Protein AF-A0A7J6R5M4-F1 (afdb_monomer_lite)

Organism: Perkinsus olseni (NCBI:txid32597)

Secondary structure (DSSP, 8-state):
-HHHHHHTTGGGGTT-SS--TT--HHHHHHHHS-TT-TTHHHHHHHHHHHHHHHHTPPP--HHHHHHHHHHHHHHHHHHHHHHHHHHHHH-HHHHHHHHHHHHHHHHHHHTTHHHHHHHTTS---B-TTT-PBPSSHHHHHHHHHHHHHHHHHHHHHHHH---GGGGG--

Radius of gyration: 23.82 Å; chains: 1; bounding box: 53×40×55 Å

Structure (mmCIF, N/CA/C/O backbone):
data_AF-A0A7J6R5M4-F1
#
_entry.id   AF-A0A7J6R5M4-F1
#
loop_
_atom_site.group_PDB
_atom_site.id
_atom_site.type_symbol
_atom_site.label_atom_id
_atom_site.label_alt_id
_atom_site.label_comp_id
_atom_site.label_asym_id
_atom_site.label_entity_id
_atom_site.label_seq_id
_atom_site.pdbx_PDB_ins_code
_atom_site.Cartn_x
_atom_site.Cartn_y
_atom_site.Cartn_z
_atom_site.occupancy
_atom_site.B_iso_or_equiv
_atom_site.auth_seq_id
_atom_site.auth_comp_id
_atom_site.auth_asym_id
_atom_site.auth_atom_id
_atom_site.pdbx_PDB_model_num
ATOM 1 N N . ILE A 1 1 ? -6.133 -26.691 6.882 1.00 79.06 1 ILE A N 1
ATOM 2 C CA . ILE A 1 1 ? -6.068 -26.706 8.370 1.00 79.06 1 ILE A CA 1
ATOM 3 C C . ILE A 1 1 ? -6.427 -25.337 8.952 1.00 79.06 1 ILE A C 1
ATOM 5 O O . ILE A 1 1 ? -7.368 -25.277 9.728 1.00 79.06 1 ILE A O 1
ATOM 9 N N . PHE A 1 2 ? -5.785 -24.247 8.512 1.00 86.62 2 PHE A N 1
ATOM 10 C CA . PHE A 1 2 ? -6.037 -22.877 8.995 1.00 86.62 2 PHE A CA 1
ATOM 11 C C . PHE A 1 2 ? -7.524 -22.468 9.061 1.00 86.62 2 PHE A C 1
ATOM 13 O O . PHE A 1 2 ? -8.020 -22.171 10.143 1.00 86.62 2 PHE A O 1
ATOM 20 N N . TYR A 1 3 ? -8.270 -22.550 7.951 1.00 86.06 3 TYR A N 1
ATOM 21 C CA . TYR A 1 3 ? -9.694 -22.172 7.929 1.00 86.06 3 TYR A CA 1
ATOM 22 C C . TYR A 1 3 ? -10.567 -22.995 8.888 1.00 86.06 3 TYR A C 1
ATOM 24 O O . TYR A 1 3 ? -11.419 -22.438 9.572 1.00 86.06 3 TYR A O 1
ATOM 32 N N . ARG A 1 4 ? -10.303 -24.302 9.026 1.00 86.00 4 ARG A N 1
ATOM 33 C CA . ARG A 1 4 ? -11.020 -25.177 9.973 1.00 86.00 4 ARG A CA 1
ATOM 34 C C . ARG A 1 4 ? -10.809 -24.735 11.427 1.00 86.00 4 ARG A C 1
ATOM 36 O O . ARG A 1 4 ? -11.736 -24.799 12.226 1.00 86.00 4 ARG A O 1
ATOM 43 N N . THR A 1 5 ? -9.613 -24.249 11.752 1.00 85.56 5 THR A N 1
ATOM 44 C CA . THR A 1 5 ? -9.279 -23.689 13.070 1.00 85.56 5 THR A CA 1
ATOM 45 C C . THR A 1 5 ? -9.914 -22.317 13.309 1.00 85.56 5 THR A C 1
ATOM 47 O O . THR A 1 5 ? -10.188 -21.958 14.451 1.00 85.56 5 THR A O 1
ATOM 50 N N . LEU A 1 6 ? -10.158 -21.522 12.264 1.00 86.44 6 LEU A N 1
ATOM 51 C CA . LEU A 1 6 ? -10.896 -20.261 12.398 1.00 86.44 6 LEU A CA 1
ATOM 52 C C . LEU A 1 6 ? -12.387 -20.516 12.640 1.00 86.44 6 LEU A C 1
ATOM 54 O O . LEU A 1 6 ? -12.984 -19.897 13.518 1.00 86.44 6 LEU A O 1
ATOM 58 N N . GLU A 1 7 ? -12.963 -21.474 11.916 1.00 86.06 7 GLU A N 1
ATOM 59 C CA . GLU A 1 7 ? -14.358 -21.895 12.068 1.00 86.06 7 GLU A CA 1
ATOM 60 C C . GLU A 1 7 ? -14.670 -22.375 13.492 1.00 86.06 7 GLU A C 1
ATOM 62 O O . GLU A 1 7 ? -15.697 -22.002 14.059 1.00 86.06 7 GLU A O 1
ATOM 67 N N . SER A 1 8 ? -13.749 -23.102 14.136 1.00 85.31 8 SER A N 1
ATOM 68 C CA . SER A 1 8 ? -13.941 -23.567 15.517 1.00 85.31 8 SER A CA 1
ATOM 69 C C . SER A 1 8 ? -13.984 -22.441 16.561 1.00 85.31 8 SER A C 1
ATOM 71 O O . SER A 1 8 ? -14.371 -22.689 17.699 1.00 85.31 8 SER A O 1
ATOM 73 N N . ARG A 1 9 ? -13.592 -21.206 16.209 1.00 80.94 9 ARG A N 1
ATOM 74 C CA . ARG A 1 9 ? -13.603 -20.038 17.114 1.00 80.94 9 ARG A CA 1
ATOM 75 C C . ARG A 1 9 ? -14.928 -19.274 17.095 1.00 80.94 9 ARG A C 1
ATOM 77 O O . ARG A 1 9 ? -15.153 -18.451 17.979 1.00 80.94 9 ARG A O 1
ATOM 84 N N . LYS A 1 10 ? -15.809 -19.559 16.129 1.00 82.81 10 LYS A N 1
ATOM 85 C CA . LYS A 1 10 ? -17.113 -18.894 15.973 1.00 82.81 10 LYS A CA 1
ATOM 86 C C . LYS A 1 10 ? -18.015 -18.927 17.214 1.00 82.81 10 LYS A C 1
ATOM 88 O O . LYS A 1 10 ? -18.626 -17.895 17.500 1.00 82.81 10 LYS A O 1
ATOM 93 N N . PRO A 1 11 ? -18.101 -20.034 17.980 1.00 79.69 11 PRO A N 1
ATOM 94 C CA . PRO A 1 11 ? -18.965 -20.083 19.160 1.00 79.69 11 PRO A CA 1
ATOM 95 C C . PRO A 1 11 ? -18.610 -19.045 20.236 1.00 79.69 11 PRO A C 1
ATOM 97 O O . PRO A 1 11 ? -19.504 -18.535 20.900 1.00 79.69 11 PRO A O 1
ATOM 100 N N . GLY A 1 12 ? -17.330 -18.677 20.375 1.00 74.94 12 GLY A N 1
ATOM 101 C CA . GLY A 1 12 ? -16.868 -17.681 21.353 1.00 74.94 12 GLY A CA 1
ATOM 102 C C . GLY A 1 12 ? -16.992 -16.220 20.902 1.00 74.94 12 GLY A C 1
ATOM 103 O O . GLY A 1 12 ? -16.513 -15.329 21.594 1.00 74.94 12 GLY A O 1
ATOM 104 N N . LEU A 1 13 ? -17.569 -15.968 19.724 1.00 76.06 13 LEU A N 1
ATOM 105 C CA . LEU A 1 13 ? -17.586 -14.663 19.050 1.00 76.06 13 LEU A CA 1
ATOM 106 C C . LEU A 1 13 ? -18.918 -14.433 18.308 1.00 76.06 13 LEU A C 1
ATOM 108 O O . LEU A 1 13 ? -18.947 -13.855 17.222 1.00 76.06 13 LEU A O 1
ATOM 112 N N . GLU A 1 14 ? -20.028 -14.925 18.866 1.00 80.88 14 GLU A N 1
ATOM 113 C CA . GLU A 1 14 ? -21.383 -14.740 18.313 1.00 80.88 14 GLU A CA 1
ATOM 114 C C . GLU A 1 14 ? -21.516 -15.192 16.841 1.00 80.88 14 GLU A C 1
ATOM 116 O O . GLU A 1 14 ? -22.185 -14.559 16.024 1.00 80.88 14 GLU A O 1
ATOM 121 N N . GLY A 1 15 ? -20.831 -16.276 16.463 1.00 79.38 15 GLY A N 1
ATOM 122 C CA . GLY A 1 15 ? -20.843 -16.803 15.094 1.00 79.38 15 GLY A CA 1
ATOM 123 C C . GLY A 1 15 ? -19.820 -16.162 14.146 1.00 79.38 15 GLY A C 1
ATOM 124 O O . GLY A 1 15 ? -19.692 -16.598 12.999 1.00 79.38 15 GLY A O 1
ATOM 125 N N . ARG A 1 16 ? -19.048 -15.166 14.599 1.00 83.25 16 ARG A N 1
ATOM 126 C CA . ARG A 1 16 ? -17.936 -14.547 13.852 1.00 83.25 16 ARG A CA 1
ATOM 127 C C . ARG A 1 16 ? -16.611 -15.184 14.261 1.00 83.25 16 ARG A C 1
ATOM 129 O O . ARG A 1 16 ? -16.481 -15.662 15.367 1.00 83.25 16 ARG A O 1
ATOM 136 N N . TRP A 1 17 ? -15.590 -15.199 13.407 1.00 87.69 17 TRP A N 1
ATOM 137 C CA . TRP A 1 17 ? -14.288 -15.802 13.766 1.00 87.69 17 TRP A CA 1
ATOM 138 C C . TRP A 1 17 ? -13.204 -14.765 14.124 1.00 87.69 17 TRP A C 1
ATOM 140 O O . TRP A 1 17 ? -12.173 -15.104 14.719 1.00 87.69 17 TRP A O 1
ATOM 150 N N . PHE A 1 18 ? -13.432 -13.489 13.788 1.00 88.00 18 PHE A N 1
ATOM 151 C CA . PHE A 1 18 ? -12.441 -12.412 13.899 1.00 88.00 18 PHE A CA 1
ATOM 152 C C . PHE A 1 18 ? -12.866 -11.283 14.854 1.00 88.00 18 PHE A C 1
ATOM 154 O O . PHE A 1 18 ? -12.248 -11.116 15.906 1.00 88.00 18 PHE A O 1
ATOM 161 N N . GLN A 1 19 ? -13.941 -10.567 14.522 1.00 89.06 19 GLN A N 1
ATOM 162 C CA . GLN A 1 19 ? -14.429 -9.389 15.255 1.00 89.06 19 GLN A CA 1
ATOM 163 C C . GLN A 1 19 ? -15.739 -9.673 15.998 1.00 89.06 19 GLN A C 1
ATOM 165 O O . GLN A 1 19 ? -16.523 -10.510 15.544 1.00 89.06 19 GLN A O 1
ATOM 170 N N . VAL A 1 20 ? -16.004 -8.956 17.092 1.00 87.56 20 VAL A N 1
ATOM 171 C CA . VAL A 1 20 ? -17.313 -8.987 17.773 1.00 87.56 20 VAL A CA 1
ATOM 172 C C . VAL A 1 20 ? -18.347 -8.120 17.036 1.00 87.56 20 VAL A C 1
ATOM 174 O O . VAL A 1 20 ? -18.061 -7.510 15.999 1.00 87.56 20 VAL A O 1
ATOM 177 N N . LYS A 1 21 ? -19.600 -8.102 17.499 1.00 86.31 21 LYS A N 1
ATOM 178 C CA . LYS A 1 21 ? -20.644 -7.245 16.921 1.00 86.31 21 LYS A CA 1
ATOM 179 C C . LYS A 1 21 ? -20.343 -5.766 17.197 1.00 86.31 21 LYS A C 1
ATOM 181 O O . LYS A 1 21 ? -20.037 -5.398 18.320 1.00 86.31 21 LYS A O 1
ATOM 186 N N . GLY A 1 22 ? -20.437 -4.923 16.165 1.00 87.38 22 GLY A N 1
ATOM 187 C CA . GLY A 1 22 ? -20.165 -3.480 16.263 1.00 87.38 22 GLY A CA 1
ATOM 188 C C . GLY A 1 22 ? -18.680 -3.091 16.286 1.00 87.38 22 GLY A C 1
ATOM 189 O O . GLY A 1 22 ? -18.377 -1.908 16.213 1.00 87.38 22 GLY A O 1
ATOM 190 N N . GLU A 1 23 ? -17.765 -4.061 16.339 1.00 90.69 23 GLU A N 1
ATOM 191 C CA . GLU A 1 23 ? -16.316 -3.836 16.290 1.00 90.69 23 GLU A CA 1
ATOM 192 C C . GLU A 1 23 ? -15.821 -3.769 14.836 1.00 90.69 23 GLU A C 1
ATOM 194 O O . GLU A 1 23 ? -16.285 -4.536 13.984 1.00 90.69 23 GLU A O 1
ATOM 199 N N . SER A 1 24 ? -14.878 -2.862 14.555 1.00 91.38 24 SER A N 1
ATOM 200 C CA . SER A 1 24 ? -14.197 -2.792 13.259 1.00 91.38 24 SER A CA 1
ATOM 201 C C . SER A 1 24 ? -13.075 -3.833 13.155 1.00 91.38 24 SER A C 1
ATOM 203 O O . SER A 1 24 ? -12.526 -4.287 14.159 1.00 91.38 24 SER A O 1
ATOM 205 N N . GLN A 1 25 ? -12.665 -4.186 11.934 1.00 92.56 25 GLN A N 1
ATOM 206 C CA . GLN A 1 25 ? -11.552 -5.124 11.746 1.00 92.56 25 GLN A CA 1
ATOM 207 C C . GLN A 1 25 ? -10.230 -4.588 12.320 1.00 92.56 25 GLN A C 1
ATOM 209 O O . GLN A 1 25 ? -9.444 -5.364 12.858 1.00 92.56 25 GLN A O 1
ATOM 214 N N . ALA A 1 26 ? -10.009 -3.272 12.249 1.00 93.62 26 ALA A N 1
ATOM 215 C CA . ALA A 1 26 ? -8.837 -2.614 12.821 1.00 93.62 26 ALA A CA 1
ATOM 216 C C . ALA A 1 26 ? -8.808 -2.722 14.358 1.00 93.62 26 ALA A C 1
ATOM 218 O O . ALA A 1 26 ? -7.770 -3.032 14.940 1.00 93.62 26 ALA A O 1
ATOM 219 N N . ASP A 1 27 ? -9.959 -2.556 15.014 1.00 92.94 27 ASP A N 1
ATOM 220 C CA . ASP A 1 27 ? -10.077 -2.714 16.470 1.00 92.94 27 ASP A CA 1
ATOM 221 C C . ASP A 1 27 ? -9.880 -4.173 16.898 1.00 92.94 27 ASP A C 1
ATOM 223 O O . ASP A 1 27 ? -9.143 -4.461 17.843 1.00 92.94 27 ASP A O 1
ATOM 227 N N . ALA A 1 28 ? -10.466 -5.112 16.148 1.00 93.06 28 ALA A N 1
ATOM 228 C CA . ALA A 1 28 ? -10.286 -6.541 16.383 1.00 93.06 28 ALA A CA 1
ATOM 229 C C . ALA A 1 28 ? -8.820 -6.979 16.215 1.00 93.06 28 ALA A C 1
ATOM 231 O O . ALA A 1 28 ? -8.356 -7.859 16.947 1.00 93.06 28 ALA A O 1
ATOM 232 N N . PHE A 1 29 ? -8.092 -6.366 15.273 1.00 95.06 29 PHE A N 1
ATOM 233 C CA . PHE A 1 29 ? -6.654 -6.562 15.098 1.00 95.06 29 PHE A CA 1
ATOM 234 C C . PHE A 1 29 ? -5.880 -6.075 16.328 1.00 95.06 29 PHE A C 1
ATOM 236 O O . PHE A 1 29 ? -5.180 -6.877 16.944 1.00 95.06 29 PHE A O 1
ATOM 243 N N . LEU A 1 30 ? -6.066 -4.821 16.755 1.00 94.56 30 LEU A N 1
ATOM 244 C CA . LEU A 1 30 ? -5.355 -4.260 17.913 1.00 94.56 30 LEU A CA 1
ATOM 245 C C . LEU A 1 30 ? -5.672 -4.978 19.230 1.00 94.56 30 LEU A C 1
ATOM 247 O O . LEU A 1 30 ? -4.787 -5.137 20.066 1.00 94.56 30 LEU A O 1
ATOM 251 N N . ARG A 1 31 ? -6.908 -5.459 19.413 1.00 92.50 31 ARG A N 1
ATOM 252 C CA . ARG A 1 31 ? -7.302 -6.259 20.585 1.00 92.50 31 ARG A CA 1
ATOM 253 C C . ARG A 1 31 ? -6.591 -7.612 20.646 1.00 92.50 31 ARG A C 1
ATOM 255 O O . ARG A 1 31 ? -6.409 -8.162 21.729 1.00 92.50 31 ARG A O 1
ATOM 262 N N . ARG A 1 32 ? -6.259 -8.188 19.487 1.00 91.38 32 ARG A N 1
ATOM 263 C CA . ARG A 1 32 ? -5.580 -9.489 19.371 1.00 91.38 32 ARG A CA 1
ATOM 264 C C . ARG A 1 32 ? -4.065 -9.364 19.256 1.00 91.38 32 ARG A C 1
ATOM 266 O O . ARG A 1 32 ? -3.378 -10.365 19.457 1.00 91.38 32 ARG A O 1
ATOM 273 N N . LEU A 1 33 ? -3.564 -8.182 18.911 1.00 93.88 33 LEU A N 1
ATOM 274 C CA . LEU A 1 33 ? -2.143 -7.892 18.892 1.00 93.88 33 LEU A CA 1
ATOM 275 C C . LEU A 1 33 ? -1.587 -8.020 20.311 1.00 93.88 33 LEU A C 1
ATOM 277 O O . LEU A 1 33 ? -2.206 -7.567 21.277 1.00 93.88 33 LEU A O 1
ATOM 281 N N . LYS A 1 34 ? -0.434 -8.674 20.447 1.00 93.44 34 LYS A N 1
ATOM 282 C CA . LYS A 1 34 ? 0.168 -8.884 21.762 1.00 93.44 34 LYS A CA 1
ATOM 283 C C . LYS A 1 34 ? 0.543 -7.542 22.389 1.00 93.44 34 LYS A C 1
ATOM 285 O O . LYS A 1 34 ? 0.989 -6.634 21.696 1.00 93.44 34 LYS A O 1
ATOM 290 N N . ALA A 1 35 ? 0.369 -7.430 23.702 1.00 90.31 35 ALA A N 1
ATOM 291 C CA . ALA A 1 35 ? 0.660 -6.194 24.426 1.00 90.31 35 ALA A CA 1
ATOM 292 C C . ALA A 1 35 ? 2.157 -5.831 24.410 1.00 90.31 35 ALA A C 1
ATOM 294 O O . ALA A 1 35 ? 2.490 -4.653 24.461 1.00 90.31 35 ALA A O 1
ATOM 295 N N . ASP A 1 36 ? 3.031 -6.835 24.317 1.00 92.19 36 ASP A N 1
ATOM 296 C CA . ASP A 1 36 ? 4.492 -6.726 24.268 1.00 92.19 36 ASP A CA 1
ATOM 297 C C . ASP A 1 36 ? 5.058 -6.693 22.836 1.00 92.19 36 ASP A C 1
ATOM 299 O O . ASP A 1 36 ? 6.272 -6.763 22.649 1.00 92.19 36 ASP A O 1
ATOM 303 N N . ASP A 1 37 ? 4.203 -6.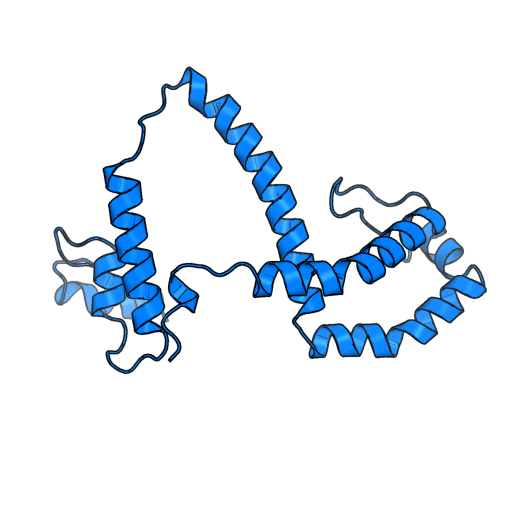588 21.813 1.00 92.50 37 ASP A N 1
ATOM 304 C CA . ASP A 1 37 ? 4.654 -6.463 20.429 1.00 92.50 37 ASP A CA 1
ATOM 305 C C . ASP A 1 37 ? 5.367 -5.117 20.218 1.00 92.50 37 ASP A C 1
ATOM 307 O O . ASP A 1 37 ? 4.784 -4.049 20.424 1.00 92.50 37 ASP A O 1
ATOM 311 N N . LEU A 1 38 ? 6.628 -5.167 19.777 1.00 92.12 38 LEU A N 1
ATOM 312 C CA . LEU A 1 38 ? 7.468 -3.987 19.541 1.00 92.12 38 LEU A CA 1
ATOM 313 C C . LEU A 1 38 ? 6.830 -2.992 18.556 1.00 92.12 38 LEU A C 1
ATOM 315 O O . LEU A 1 38 ? 7.076 -1.790 18.640 1.00 92.12 38 LEU A O 1
ATOM 319 N N . HIS A 1 39 ? 6.007 -3.480 17.628 1.00 90.25 39 HIS A N 1
ATOM 320 C CA . HIS A 1 39 ? 5.365 -2.680 16.591 1.00 90.25 39 HIS A CA 1
ATOM 321 C C . HIS A 1 39 ? 3.949 -2.232 16.969 1.00 90.25 39 HIS A C 1
ATOM 323 O O . HIS A 1 39 ? 3.314 -1.507 16.204 1.00 90.25 39 HIS A O 1
ATOM 329 N N . ARG A 1 40 ? 3.443 -2.596 18.156 1.00 89.62 40 ARG A N 1
ATOM 330 C CA . ARG A 1 4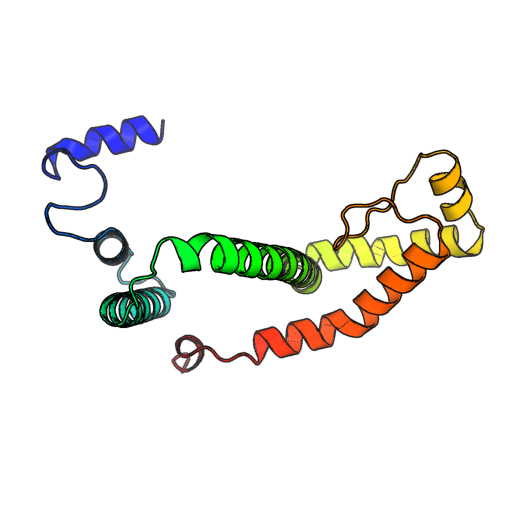0 ? 2.124 -2.162 18.643 1.00 89.62 40 ARG A CA 1
ATOM 331 C C . ARG A 1 40 ? 1.893 -0.647 18.549 1.00 89.62 40 ARG A C 1
ATOM 333 O O . ARG A 1 40 ? 0.840 -0.285 18.024 1.00 89.62 40 ARG A O 1
ATOM 340 N N . PRO A 1 41 ? 2.839 0.234 18.940 1.00 90.62 41 PRO A N 1
ATOM 341 C CA . PRO A 1 41 ? 2.649 1.681 18.810 1.00 90.62 41 PRO A CA 1
ATOM 342 C C . PRO A 1 41 ? 2.425 2.140 17.363 1.00 90.62 41 PRO A C 1
ATOM 344 O O . PRO A 1 41 ? 1.608 3.025 17.121 1.00 90.62 41 PRO A O 1
ATOM 347 N N . VAL A 1 42 ? 3.102 1.503 16.399 1.00 89.94 42 VAL A N 1
ATOM 348 C CA . VAL A 1 42 ? 2.975 1.811 14.964 1.00 89.94 42 VAL A CA 1
ATOM 349 C C . VAL A 1 42 ? 1.564 1.481 14.480 1.00 89.94 42 VAL A C 1
ATOM 351 O O . VAL A 1 42 ? 0.918 2.290 13.818 1.00 89.94 42 VAL A O 1
ATOM 354 N N . TYR A 1 43 ? 1.048 0.309 14.851 1.00 93.31 43 TYR A N 1
ATOM 355 C CA . TYR A 1 43 ? -0.302 -0.089 14.464 1.00 93.31 43 TYR A CA 1
ATOM 356 C C . TYR A 1 43 ? -1.385 0.763 15.130 1.00 93.31 43 TYR A C 1
ATOM 358 O O . TYR A 1 43 ? -2.386 1.076 14.490 1.00 93.31 43 TYR A O 1
ATOM 366 N N . GLU A 1 44 ? -1.214 1.140 16.399 1.00 92.44 44 GLU A N 1
ATOM 367 C CA . GLU A 1 44 ? -2.172 2.007 17.095 1.00 92.44 44 GLU A CA 1
ATOM 368 C C . GLU A 1 44 ? -2.275 3.382 16.436 1.00 92.44 44 GLU A C 1
ATOM 370 O O . GLU A 1 44 ? -3.381 3.877 16.213 1.00 92.44 44 GLU A O 1
ATOM 375 N N . GLU A 1 45 ? -1.137 3.968 16.072 1.00 92.19 45 GLU A N 1
ATOM 376 C CA . GLU A 1 45 ? -1.092 5.249 15.376 1.00 92.19 45 GLU A CA 1
ATOM 377 C C . GLU A 1 45 ? -1.677 5.153 13.962 1.00 92.19 45 GLU A C 1
ATOM 379 O O . GLU A 1 45 ? -2.523 5.972 13.604 1.00 92.19 45 GLU A O 1
ATOM 384 N N . TYR A 1 46 ? -1.351 4.098 13.207 1.00 92.31 46 TYR A N 1
ATOM 385 C CA . TYR A 1 46 ? -1.964 3.848 11.899 1.00 92.31 46 TYR A CA 1
ATOM 386 C C . TYR A 1 46 ? -3.494 3.728 11.983 1.00 92.31 46 TYR A C 1
ATOM 388 O O . TYR A 1 46 ? -4.220 4.304 11.174 1.00 92.31 46 TYR A O 1
ATOM 396 N N . VAL A 1 47 ? -4.019 2.999 12.973 1.00 94.25 47 VAL A N 1
ATOM 397 C CA . VAL A 1 47 ? -5.472 2.850 13.153 1.00 94.25 47 VAL A CA 1
ATOM 398 C C . VAL A 1 47 ? -6.124 4.166 13.580 1.00 94.25 47 VAL A C 1
ATOM 400 O O . VAL A 1 47 ? -7.245 4.449 13.149 1.00 94.25 47 VAL A O 1
ATOM 403 N N . ALA A 1 48 ? -5.453 4.974 14.404 1.00 92.75 48 ALA A N 1
ATOM 404 C CA . ALA A 1 48 ? -5.937 6.300 14.779 1.00 92.75 48 ALA A CA 1
ATOM 405 C C . ALA A 1 48 ? -6.041 7.219 13.552 1.00 92.75 48 ALA A C 1
ATOM 407 O O . ALA A 1 48 ? -7.106 7.790 13.305 1.00 92.75 48 ALA A O 1
ATOM 408 N N . GLU A 1 49 ? -4.987 7.274 12.736 1.00 92.94 49 GLU A N 1
ATOM 409 C CA . GLU A 1 49 ? -4.962 8.047 11.494 1.00 92.94 49 GLU A CA 1
ATOM 410 C C . GLU A 1 49 ? -6.022 7.556 10.500 1.00 92.94 49 GLU A C 1
ATOM 412 O O . GLU A 1 49 ? -6.754 8.354 9.910 1.00 92.94 49 GLU A O 1
ATOM 417 N N . LEU A 1 50 ? -6.168 6.237 10.341 1.00 92.19 50 LEU A N 1
ATOM 418 C CA . LEU A 1 50 ? -7.185 5.647 9.474 1.00 92.19 50 LEU A CA 1
ATOM 419 C C . LEU A 1 50 ? -8.590 6.105 9.881 1.00 92.19 50 LEU A C 1
ATOM 421 O O . LEU A 1 50 ? -9.377 6.502 9.022 1.00 92.19 50 LEU A O 1
ATOM 425 N N . LYS A 1 51 ? -8.906 6.081 11.183 1.00 92.69 51 LYS A N 1
ATOM 426 C CA . LYS A 1 51 ? -10.207 6.526 11.706 1.00 92.69 51 LYS A CA 1
ATOM 427 C C . LYS A 1 51 ? -10.443 8.012 11.453 1.00 92.69 51 LYS A C 1
ATOM 429 O O . LYS A 1 51 ? -11.539 8.378 11.030 1.00 92.69 51 LYS A O 1
ATOM 434 N N . GLU A 1 52 ? -9.432 8.848 11.669 1.00 93.62 52 GLU A N 1
ATOM 435 C CA . GLU A 1 52 ? -9.507 10.287 11.406 1.00 93.62 52 GLU A CA 1
ATOM 436 C C . GLU A 1 52 ? -9.743 10.578 9.916 1.00 93.62 52 GLU A C 1
ATOM 438 O O . GLU A 1 52 ? -10.669 11.310 9.555 1.00 93.62 52 GLU A O 1
ATOM 443 N N . ARG A 1 53 ? -8.969 9.948 9.027 1.00 92.62 53 ARG A N 1
ATOM 444 C CA . ARG A 1 53 ? -9.126 10.096 7.573 1.00 92.62 53 ARG A CA 1
ATOM 445 C C . ARG A 1 53 ? -10.499 9.623 7.102 1.00 92.62 53 ARG A C 1
ATOM 447 O O . ARG A 1 53 ? -11.115 10.272 6.259 1.00 92.62 53 ARG A O 1
ATOM 454 N N . TRP A 1 54 ? -11.010 8.524 7.660 1.00 91.44 54 TRP A N 1
ATOM 455 C CA . TRP A 1 54 ? -12.334 8.011 7.302 1.00 91.44 54 TRP A CA 1
ATOM 456 C C . TRP A 1 54 ? -13.472 8.890 7.813 1.00 91.44 54 TRP A C 1
ATOM 458 O O . TRP A 1 54 ? -14.494 9.013 7.134 1.00 91.44 54 TRP A O 1
ATOM 468 N N . ALA A 1 55 ? -13.313 9.517 8.980 1.00 92.06 55 ALA A N 1
ATOM 469 C CA . ALA A 1 55 ? -14.272 10.490 9.494 1.00 92.06 55 ALA A CA 1
ATOM 470 C C . ALA A 1 55 ? -14.374 11.719 8.575 1.00 92.06 55 ALA A C 1
ATOM 472 O O . ALA A 1 55 ? -15.474 12.209 8.337 1.00 92.06 55 ALA A O 1
ATOM 473 N N . ASN A 1 56 ? -13.250 12.138 7.988 1.00 91.94 56 ASN A N 1
ATOM 474 C CA . ASN A 1 56 ? -13.148 13.287 7.084 1.00 91.94 56 ASN A CA 1
ATOM 475 C C . ASN A 1 56 ? -13.266 12.926 5.590 1.00 91.94 56 ASN A C 1
ATOM 477 O O . ASN A 1 56 ? -12.904 13.723 4.721 1.00 91.94 56 ASN A O 1
ATOM 481 N N . ARG A 1 57 ? -13.740 11.718 5.261 1.00 92.44 57 ARG A N 1
ATOM 482 C CA . ARG A 1 57 ? -13.819 11.259 3.869 1.00 92.44 57 ARG A CA 1
ATOM 483 C C . ARG A 1 57 ? -14.788 12.119 3.054 1.00 92.44 57 ARG A C 1
ATOM 485 O O . ARG A 1 57 ? -15.882 12.450 3.508 1.00 92.44 57 ARG A O 1
ATOM 492 N N . LYS A 1 58 ? -14.410 12.411 1.811 1.00 91.62 58 LYS A N 1
ATOM 493 C CA . LYS A 1 58 ? -15.286 13.063 0.835 1.00 91.62 58 LYS A CA 1
ATOM 494 C C . LYS A 1 58 ? -16.024 11.999 0.027 1.00 91.62 58 LYS A C 1
ATOM 496 O O . LYS A 1 58 ? -15.391 11.131 -0.570 1.00 91.62 58 LYS A O 1
ATOM 501 N N . GLU A 1 59 ? -17.348 12.087 -0.009 1.00 91.88 59 GLU A N 1
ATOM 502 C CA . GLU A 1 59 ? -18.160 11.286 -0.922 1.00 91.88 59 GLU A CA 1
ATOM 503 C C . GLU A 1 59 ? -17.949 11.765 -2.366 1.00 91.88 59 GLU A C 1
ATOM 505 O O . GLU A 1 59 ? -17.860 12.967 -2.629 1.00 91.88 59 GLU A O 1
ATOM 510 N N . LEU A 1 60 ? -17.807 10.818 -3.290 1.00 91.31 60 LEU A N 1
ATOM 511 C CA . LEU A 1 60 ? -17.583 11.090 -4.706 1.00 91.31 60 LEU A CA 1
ATOM 512 C C . LEU A 1 60 ? -18.854 10.796 -5.491 1.00 91.31 60 LEU A C 1
ATOM 514 O O . LEU A 1 60 ? -19.529 9.802 -5.231 1.00 91.31 60 LEU A O 1
ATOM 518 N N . SER A 1 61 ? -19.144 11.635 -6.480 1.00 93.25 61 SER A N 1
ATOM 519 C CA . SER A 1 61 ? -20.209 11.358 -7.442 1.00 93.25 61 SER A CA 1
ATOM 520 C C . SER A 1 61 ? -19.769 10.315 -8.472 1.00 93.25 61 SER A C 1
ATOM 522 O O . SER A 1 61 ? -18.581 10.177 -8.761 1.00 93.25 61 SER A O 1
ATOM 524 N N . GLU A 1 62 ? -20.725 9.611 -9.082 1.00 90.62 62 GLU A N 1
ATOM 525 C CA . GLU A 1 62 ? -20.456 8.577 -10.096 1.00 90.62 62 GLU A CA 1
ATOM 526 C C . GLU A 1 62 ? -19.617 9.104 -11.276 1.00 90.62 62 GLU A C 1
ATOM 528 O O . GLU A 1 62 ? -18.704 8.428 -11.748 1.00 90.62 62 GLU A O 1
ATOM 533 N N . ALA A 1 63 ? -19.846 10.358 -11.681 1.00 93.19 63 ALA A N 1
ATOM 534 C CA . ALA A 1 63 ? -19.084 11.020 -12.740 1.00 93.19 63 ALA A CA 1
ATOM 535 C C . ALA A 1 63 ? -17.601 11.246 -12.379 1.00 93.19 63 ALA A C 1
ATOM 537 O O . ALA A 1 63 ? -16.750 11.298 -13.266 1.00 93.19 63 ALA A O 1
ATOM 538 N N . GLU A 1 64 ? -17.272 11.366 -11.090 1.00 92.25 64 GLU A N 1
ATOM 539 C CA . GLU A 1 64 ? -15.898 11.554 -10.608 1.00 92.25 64 GLU A CA 1
ATOM 540 C C . GLU A 1 64 ? -15.151 10.227 -10.405 1.00 92.25 64 GLU A C 1
ATOM 542 O O . GLU A 1 64 ? -13.919 10.234 -10.344 1.00 92.25 64 GLU A O 1
ATOM 547 N N . VAL A 1 65 ? -15.864 9.097 -10.298 1.00 92.62 65 VAL A N 1
ATOM 548 C CA . VAL A 1 65 ? -15.272 7.793 -9.954 1.00 92.62 65 VAL A CA 1
ATOM 549 C C . VAL A 1 65 ? -14.321 7.310 -11.043 1.00 92.62 65 VAL A C 1
ATOM 551 O O . VAL A 1 65 ? -13.153 7.061 -10.753 1.00 92.62 65 VAL A O 1
ATOM 554 N N . MET A 1 66 ? -14.782 7.207 -12.292 1.00 93.44 66 MET A N 1
ATOM 555 C CA . MET A 1 66 ? -13.963 6.644 -13.375 1.00 93.44 66 MET A CA 1
ATOM 556 C C . MET A 1 66 ? -12.685 7.451 -13.655 1.00 93.44 66 MET A C 1
ATOM 558 O O . MET A 1 66 ? -11.616 6.840 -13.711 1.00 93.44 66 MET A O 1
ATOM 562 N N . PRO A 1 67 ? -12.721 8.797 -13.757 1.00 94.25 67 PRO A N 1
ATOM 563 C CA . PRO A 1 67 ? -11.501 9.587 -13.911 1.00 94.25 67 PRO A CA 1
ATOM 564 C C . PRO A 1 67 ? -10.517 9.403 -12.748 1.00 94.25 67 PRO A C 1
ATOM 566 O O . PRO A 1 67 ? -9.315 9.278 -12.973 1.00 94.25 67 PRO A O 1
ATOM 569 N N . LYS A 1 68 ? -11.016 9.348 -11.504 1.00 92.19 68 LYS A N 1
ATOM 570 C CA . LYS A 1 68 ? -10.168 9.131 -10.324 1.00 92.19 68 LYS A CA 1
ATOM 571 C C . LYS A 1 68 ? -9.576 7.729 -10.282 1.00 92.19 68 LYS A C 1
ATOM 573 O O . LYS A 1 68 ? -8.422 7.594 -9.900 1.00 92.19 68 LYS A O 1
ATOM 578 N N . LEU A 1 69 ? -10.328 6.704 -10.680 1.00 92.50 69 LEU A N 1
ATOM 579 C CA . LEU A 1 69 ? -9.819 5.335 -10.749 1.00 92.50 69 LEU A CA 1
ATOM 580 C C . LEU A 1 69 ? -8.667 5.212 -11.749 1.00 92.50 69 LEU A C 1
ATOM 582 O O . LEU A 1 69 ? -7.654 4.613 -11.408 1.00 92.50 69 LEU A O 1
ATOM 586 N N . LEU A 1 70 ? -8.780 5.820 -12.933 1.00 92.00 70 LEU A N 1
ATOM 587 C CA . LEU A 1 70 ? -7.707 5.795 -13.936 1.00 92.00 70 LEU A CA 1
ATOM 588 C C . LEU A 1 70 ? -6.447 6.538 -13.466 1.00 92.00 70 LEU A C 1
ATOM 590 O O . LEU A 1 70 ? -5.332 6.063 -13.682 1.00 92.00 70 LEU A O 1
ATOM 594 N N . ASP A 1 71 ? -6.612 7.679 -12.789 1.00 93.31 71 ASP A N 1
ATOM 595 C CA . ASP A 1 71 ? -5.500 8.406 -12.160 1.00 93.31 71 ASP A CA 1
ATOM 596 C C . ASP A 1 71 ? -4.831 7.575 -11.049 1.00 93.31 71 ASP A C 1
ATOM 598 O O . ASP A 1 71 ? -3.604 7.463 -11.007 1.00 93.31 71 ASP A O 1
ATOM 602 N N . VAL A 1 72 ? -5.628 6.930 -10.188 1.00 93.00 72 VAL A N 1
ATOM 603 C CA . VAL A 1 72 ? -5.132 6.017 -9.145 1.00 93.00 72 VAL A CA 1
ATOM 604 C C . VAL A 1 72 ? -4.400 4.827 -9.756 1.00 93.00 72 VAL A C 1
ATOM 606 O O . VAL A 1 72 ? -3.334 4.476 -9.272 1.00 93.00 72 VAL A O 1
ATOM 609 N N . GLU A 1 73 ? -4.910 4.233 -10.833 1.00 91.19 73 GLU A N 1
ATOM 610 C CA . GLU A 1 73 ? -4.258 3.112 -11.515 1.00 91.19 73 GLU A CA 1
ATOM 611 C C . GLU A 1 73 ? -2.897 3.517 -12.101 1.00 91.19 73 GLU A C 1
ATOM 613 O O . GLU A 1 73 ? -1.919 2.777 -11.985 1.00 91.19 73 GLU A O 1
ATOM 618 N N . GLY A 1 74 ? -2.809 4.712 -12.694 1.00 86.94 74 GLY A N 1
ATOM 619 C CA . GLY A 1 74 ? -1.548 5.267 -13.182 1.00 86.94 74 GL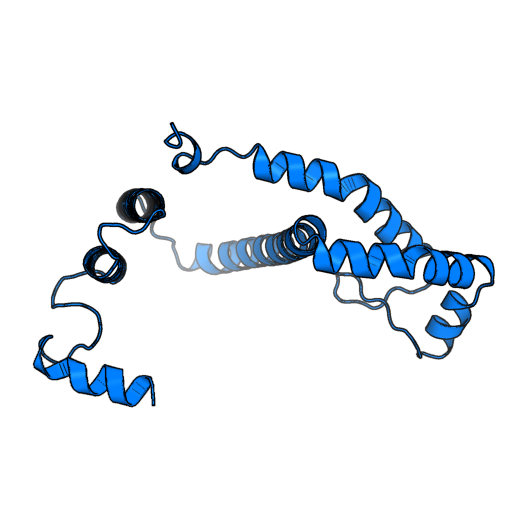Y A CA 1
ATOM 620 C C . GLY A 1 74 ? -0.516 5.444 -12.067 1.00 86.94 74 GLY A C 1
ATOM 621 O O . GLY A 1 74 ? 0.628 5.017 -12.221 1.00 86.94 74 GLY A O 1
ATOM 622 N N . LYS A 1 75 ? -0.931 6.017 -10.932 1.00 90.62 75 LYS A N 1
ATOM 623 C CA . LYS A 1 75 ? -0.075 6.191 -9.746 1.00 90.62 75 LYS A CA 1
ATOM 624 C C . LYS A 1 75 ? 0.333 4.856 -9.134 1.00 90.62 75 LYS A C 1
ATOM 626 O O . LYS A 1 75 ? 1.513 4.650 -8.891 1.00 90.62 75 LYS A O 1
ATOM 631 N N . TYR A 1 76 ? -0.611 3.932 -8.986 1.00 89.06 76 TYR A N 1
ATOM 632 C CA . TYR A 1 76 ? -0.372 2.591 -8.460 1.00 89.06 76 TYR A CA 1
ATOM 633 C C . TYR A 1 76 ? 0.675 1.830 -9.278 1.00 89.06 76 TYR A C 1
ATOM 635 O O . TYR A 1 76 ? 1.592 1.249 -8.710 1.00 89.06 76 TYR A O 1
ATOM 643 N N . ARG A 1 77 ? 0.600 1.875 -10.618 1.00 86.75 77 ARG A N 1
ATOM 644 C CA . ARG A 1 77 ? 1.624 1.246 -11.470 1.00 86.75 77 ARG A CA 1
ATOM 645 C C . ARG A 1 77 ? 3.018 1.795 -11.192 1.00 86.75 77 ARG A C 1
ATOM 647 O O . ARG A 1 77 ? 3.965 1.019 -11.141 1.00 86.75 77 ARG A O 1
ATOM 654 N N . LYS A 1 78 ? 3.132 3.110 -11.004 1.00 86.62 78 LYS A N 1
ATOM 655 C CA . LYS A 1 78 ? 4.402 3.743 -10.651 1.00 86.62 78 LYS A CA 1
ATOM 656 C C . LYS A 1 78 ? 4.873 3.312 -9.260 1.00 86.62 78 LYS A C 1
ATOM 658 O O . LYS A 1 78 ? 6.019 2.911 -9.121 1.00 86.62 78 LYS A O 1
ATOM 663 N N . GLU A 1 79 ? 3.980 3.310 -8.271 1.00 85.62 79 GLU A N 1
ATOM 664 C CA . GLU A 1 79 ? 4.285 2.847 -6.910 1.00 85.62 79 GLU A CA 1
ATOM 665 C C . GLU A 1 79 ? 4.766 1.388 -6.883 1.00 85.62 79 GLU A C 1
ATOM 667 O O . GLU A 1 79 ? 5.658 1.065 -6.107 1.00 85.62 79 GLU A O 1
ATOM 672 N N . CYS A 1 80 ? 4.240 0.508 -7.744 1.00 86.62 80 CYS A N 1
ATOM 673 C CA . CYS A 1 80 ? 4.747 -0.861 -7.871 1.00 86.62 80 CYS A CA 1
ATOM 674 C C . CYS A 1 80 ? 6.201 -0.905 -8.358 1.00 86.62 80 CYS A C 1
ATOM 676 O O . CYS A 1 80 ? 7.005 -1.634 -7.788 1.00 86.62 80 CYS A O 1
ATOM 678 N N . ILE A 1 81 ? 6.543 -0.115 -9.378 1.00 82.56 81 ILE A N 1
ATOM 679 C CA . ILE A 1 81 ? 7.910 -0.048 -9.921 1.00 82.56 81 ILE A CA 1
ATOM 680 C C . ILE A 1 81 ? 8.874 0.517 -8.870 1.00 82.56 81 ILE A C 1
ATOM 682 O O . ILE A 1 81 ? 9.973 -0.006 -8.670 1.00 82.56 81 ILE A O 1
ATOM 686 N N . ASP A 1 82 ? 8.438 1.563 -8.169 1.00 81.75 82 ASP A N 1
ATOM 687 C CA . ASP A 1 82 ? 9.179 2.194 -7.079 1.00 81.75 82 ASP A CA 1
ATOM 688 C C . ASP A 1 82 ? 9.384 1.207 -5.908 1.00 81.75 82 ASP A C 1
ATOM 690 O O . ASP A 1 82 ? 10.464 1.147 -5.318 1.00 81.75 82 ASP A O 1
ATOM 694 N N . PHE A 1 83 ? 8.380 0.381 -5.593 1.00 83.06 83 PHE A N 1
ATOM 695 C CA . PHE A 1 83 ? 8.476 -0.656 -4.564 1.00 83.06 83 PHE A CA 1
ATOM 696 C C . PHE A 1 83 ? 9.442 -1.780 -4.950 1.00 83.06 83 PHE A C 1
ATOM 698 O O . PHE A 1 83 ? 10.281 -2.156 -4.134 1.00 83.06 83 PHE A O 1
ATOM 705 N N . ASP A 1 84 ? 9.378 -2.286 -6.184 1.00 80.12 84 ASP A N 1
ATOM 706 C CA . ASP A 1 84 ? 10.321 -3.301 -6.672 1.00 80.12 84 ASP A CA 1
ATOM 707 C C . ASP A 1 84 ? 11.763 -2.770 -6.615 1.00 80.12 84 ASP A C 1
ATOM 709 O O . ASP A 1 84 ? 12.666 -3.443 -6.112 1.00 80.12 84 ASP A O 1
ATOM 713 N N . THR A 1 85 ? 11.957 -1.510 -7.017 1.00 79.06 85 THR A N 1
ATOM 714 C CA . THR A 1 85 ? 13.234 -0.792 -6.890 1.00 79.06 85 THR A CA 1
ATOM 715 C C . THR A 1 85 ? 13.705 -0.735 -5.436 1.00 79.06 85 THR A C 1
ATOM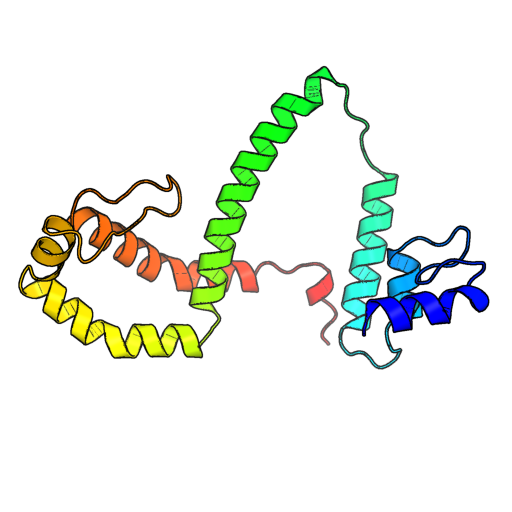 717 O O . THR A 1 85 ? 14.870 -1.030 -5.155 1.00 79.06 85 THR A O 1
ATOM 720 N N . LEU A 1 86 ? 12.813 -0.407 -4.494 1.00 78.94 86 LEU A N 1
ATOM 721 C CA . LEU A 1 86 ? 13.132 -0.370 -3.066 1.00 78.94 86 LEU A CA 1
ATOM 722 C C . LEU A 1 86 ? 13.568 -1.743 -2.545 1.00 78.94 86 LEU A C 1
ATOM 724 O O . LEU A 1 86 ? 14.588 -1.845 -1.867 1.00 78.94 86 LEU A O 1
ATOM 728 N N . VAL A 1 87 ? 12.817 -2.798 -2.871 1.00 78.00 87 VAL A N 1
ATOM 729 C CA . VAL A 1 87 ? 13.099 -4.169 -2.424 1.00 78.00 87 VAL A CA 1
ATOM 730 C C . VAL A 1 87 ? 14.458 -4.635 -2.936 1.00 78.00 87 VAL A C 1
ATOM 732 O O . VAL A 1 87 ? 15.250 -5.163 -2.156 1.00 78.00 87 VAL A O 1
ATOM 735 N N . MET A 1 88 ? 14.759 -4.399 -4.216 1.00 73.12 88 MET A N 1
ATOM 736 C CA . MET A 1 88 ? 16.060 -4.739 -4.804 1.00 73.12 88 MET A CA 1
ATOM 737 C C . MET A 1 88 ? 17.212 -3.937 -4.182 1.00 73.12 88 MET A C 1
ATOM 739 O O . MET A 1 88 ? 18.329 -4.440 -4.086 1.00 73.12 88 MET A O 1
ATOM 743 N N . SER A 1 89 ? 16.945 -2.705 -3.743 1.00 71.06 89 SER A N 1
ATOM 744 C CA . SER A 1 89 ? 17.956 -1.824 -3.144 1.00 71.06 89 SER A CA 1
ATOM 745 C C . SER A 1 89 ? 18.227 -2.137 -1.670 1.00 71.06 89 SER A C 1
ATOM 747 O O . SER A 1 89 ? 19.369 -2.058 -1.228 1.00 71.06 89 SER A O 1
ATOM 749 N N . MET A 1 90 ? 17.193 -2.497 -0.902 1.00 68.62 90 MET A N 1
ATOM 750 C CA . MET A 1 90 ? 17.290 -2.750 0.542 1.00 68.62 90 MET A CA 1
ATOM 751 C C . MET A 1 90 ? 17.665 -4.192 0.892 1.00 68.62 90 MET A C 1
ATOM 753 O O . MET A 1 90 ? 18.114 -4.452 2.008 1.00 68.62 90 MET A O 1
ATOM 757 N N . ASN A 1 91 ? 17.446 -5.143 -0.016 1.00 73.25 91 ASN A N 1
ATOM 758 C CA . ASN A 1 91 ? 17.763 -6.538 0.239 1.00 73.25 91 ASN A CA 1
ATOM 759 C C . ASN A 1 91 ? 19.235 -6.814 -0.098 1.00 73.25 91 ASN A C 1
ATOM 761 O O . ASN A 1 91 ? 19.587 -7.017 -1.259 1.00 73.25 91 ASN A O 1
ATOM 765 N N . GLU A 1 92 ? 20.091 -6.815 0.925 1.00 63.16 92 GLU A N 1
ATOM 766 C CA . GLU A 1 92 ? 21.530 -7.065 0.780 1.00 63.16 92 GLU A CA 1
ATOM 767 C C . GLU A 1 92 ? 21.841 -8.421 0.133 1.00 63.16 92 GLU A C 1
ATOM 769 O O . GLU A 1 92 ? 22.803 -8.491 -0.624 1.00 63.16 92 GLU A O 1
ATOM 774 N N . GLU A 1 93 ? 21.019 -9.456 0.350 1.00 61.16 93 GLU A N 1
ATOM 775 C CA . GLU A 1 93 ? 21.203 -10.786 -0.255 1.00 61.16 93 GLU A CA 1
ATOM 776 C C . GLU A 1 93 ? 20.932 -10.752 -1.769 1.00 61.16 93 GLU A C 1
ATOM 778 O O . GLU A 1 93 ? 21.750 -11.210 -2.569 1.00 61.16 93 GLU A O 1
ATOM 783 N N . VAL A 1 94 ? 19.832 -10.113 -2.187 1.00 59.81 94 VAL A N 1
ATOM 784 C CA . VAL A 1 94 ? 19.520 -9.906 -3.616 1.00 59.81 94 VAL A CA 1
ATOM 785 C C . VAL A 1 94 ? 20.550 -8.972 -4.262 1.00 59.81 94 VAL A C 1
ATOM 787 O O . VAL A 1 94 ? 21.006 -9.211 -5.378 1.00 59.81 94 VAL A O 1
ATOM 790 N N . SER A 1 95 ? 20.977 -7.931 -3.544 1.00 62.75 95 SER A N 1
ATOM 791 C CA . SER A 1 95 ? 22.022 -7.007 -3.990 1.00 62.75 95 SER A CA 1
ATOM 792 C C . SER A 1 95 ? 23.375 -7.710 -4.146 1.00 62.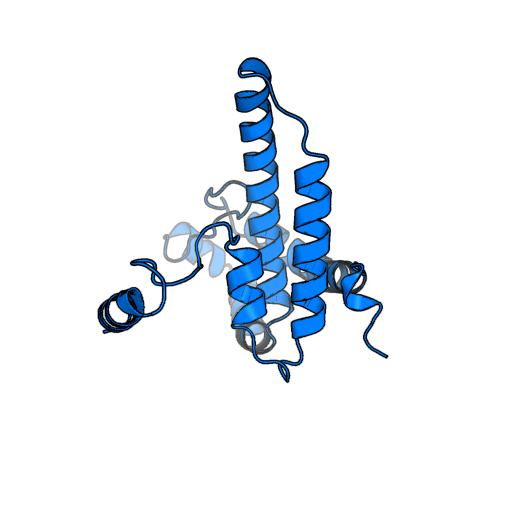75 95 SER A C 1
ATOM 794 O O . SER A 1 95 ? 24.113 -7.412 -5.086 1.00 62.75 95 SER A O 1
ATOM 796 N N . SER A 1 96 ? 23.716 -8.648 -3.256 1.00 63.72 96 SER A N 1
ATOM 797 C CA . SER A 1 96 ? 24.987 -9.374 -3.298 1.00 63.72 96 SER A CA 1
ATOM 798 C C . SER A 1 96 ? 25.055 -10.368 -4.450 1.00 63.72 96 SER A C 1
ATOM 800 O O . SER A 1 96 ? 26.075 -10.400 -5.131 1.00 63.72 96 SER A O 1
ATOM 802 N N . GLU A 1 97 ? 23.973 -11.102 -4.729 1.00 62.56 97 GLU A N 1
ATOM 803 C CA . GLU A 1 97 ? 23.912 -12.024 -5.874 1.00 62.56 97 GLU A CA 1
ATOM 804 C C . GLU A 1 97 ? 24.066 -11.273 -7.205 1.00 62.56 97 GLU A C 1
ATOM 806 O O . GLU A 1 97 ? 24.815 -11.689 -8.092 1.00 62.56 97 GLU A O 1
ATOM 811 N N . VAL A 1 98 ? 23.412 -10.113 -7.331 1.00 62.50 98 VAL A N 1
ATOM 812 C CA . VAL A 1 98 ? 23.528 -9.254 -8.517 1.00 62.50 98 VAL A CA 1
ATOM 813 C C . VAL A 1 98 ? 24.940 -8.675 -8.651 1.00 62.50 98 VAL A C 1
ATOM 815 O O . VAL A 1 98 ? 25.494 -8.680 -9.748 1.00 62.50 98 VAL A O 1
ATOM 818 N N . LYS A 1 99 ? 25.563 -8.227 -7.551 1.00 65.31 99 LYS A N 1
ATOM 819 C CA . LYS A 1 99 ? 26.952 -7.727 -7.551 1.00 65.31 99 LYS A CA 1
ATOM 820 C C . LYS A 1 99 ? 27.975 -8.812 -7.881 1.00 65.31 99 LYS A C 1
ATOM 822 O O . LYS A 1 99 ? 28.944 -8.526 -8.574 1.00 65.31 99 LYS A O 1
ATOM 827 N N . GLU A 1 100 ? 27.774 -10.041 -7.410 1.00 72.12 100 GLU A N 1
ATOM 828 C CA . GLU A 1 100 ? 28.655 -11.176 -7.713 1.00 72.12 100 GLU A CA 1
ATOM 829 C C . GLU A 1 100 ? 28.613 -11.536 -9.203 1.00 72.12 100 GLU A C 1
ATOM 831 O O . GLU A 1 100 ? 29.638 -11.869 -9.797 1.00 72.12 100 GLU A O 1
ATOM 836 N N . LYS A 1 101 ? 27.434 -11.419 -9.823 1.00 67.94 101 LYS A N 1
ATOM 837 C CA . LYS A 1 101 ? 27.227 -11.672 -11.252 1.00 67.94 101 LYS A CA 1
ATOM 838 C C . LYS A 1 101 ? 27.515 -10.472 -12.154 1.00 67.94 101 LYS A C 1
ATOM 840 O O . LYS A 1 101 ? 27.657 -10.655 -13.361 1.00 67.94 101 LYS A O 1
ATOM 845 N N . ALA A 1 102 ? 27.657 -9.268 -11.601 1.00 68.12 102 ALA A N 1
ATOM 846 C CA . ALA A 1 102 ? 27.937 -8.052 -12.364 1.00 68.12 102 ALA A CA 1
ATOM 847 C C . ALA A 1 102 ? 29.165 -8.163 -13.296 1.00 68.12 102 ALA A C 1
ATOM 849 O O . ALA A 1 102 ? 29.023 -7.792 -14.458 1.00 68.12 102 ALA A O 1
ATOM 850 N N . PRO A 1 103 ? 30.313 -8.753 -12.895 1.00 72.75 103 PRO A N 1
ATOM 851 C CA . PRO A 1 103 ? 31.472 -8.895 -13.782 1.00 72.75 103 PRO A CA 1
ATOM 852 C C . PRO A 1 103 ? 31.215 -9.835 -14.968 1.00 72.75 103 PRO A C 1
ATOM 854 O O . PRO A 1 103 ? 31.745 -9.627 -16.056 1.00 72.75 103 PRO A O 1
ATOM 857 N N . GLU A 1 104 ? 30.397 -10.875 -14.767 1.00 74.69 104 GLU A N 1
ATOM 858 C CA . GLU A 1 104 ? 29.990 -11.812 -15.822 1.00 74.69 104 GLU A CA 1
ATOM 859 C C . GLU A 1 104 ? 29.102 -11.091 -16.845 1.00 74.69 104 GLU A C 1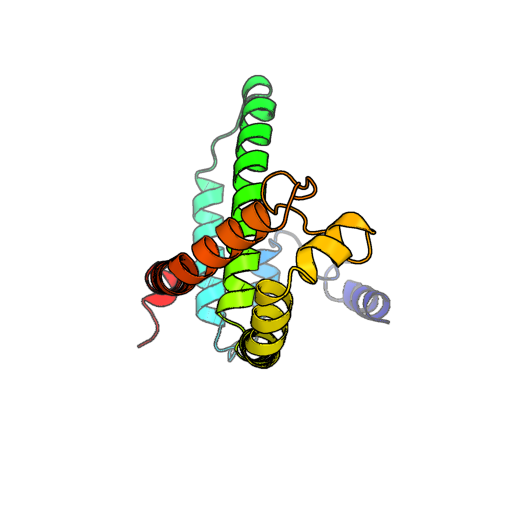
ATOM 861 O O . GLU A 1 104 ? 29.341 -11.188 -18.048 1.00 74.69 104 GLU A O 1
ATOM 866 N N . TYR A 1 105 ? 28.148 -10.281 -16.373 1.00 68.12 105 TYR A N 1
ATOM 867 C CA . TYR A 1 105 ? 27.318 -9.444 -17.238 1.00 68.12 105 TYR A CA 1
ATOM 868 C C . TYR A 1 105 ? 28.118 -8.347 -17.947 1.00 68.12 105 TYR A C 1
ATOM 870 O O . TYR A 1 105 ? 27.901 -8.124 -19.132 1.00 68.12 105 TYR A O 1
ATOM 878 N N . GLU A 1 106 ? 29.068 -7.693 -17.277 1.00 70.81 106 GLU A N 1
ATOM 879 C CA . GLU A 1 106 ? 29.966 -6.703 -17.886 1.00 70.81 106 GLU A CA 1
ATOM 880 C C . GLU A 1 106 ? 30.835 -7.315 -18.991 1.00 70.81 106 GLU A C 1
ATOM 882 O O . GLU A 1 106 ? 31.004 -6.707 -20.049 1.00 70.81 106 GLU A O 1
ATOM 887 N N . ALA A 1 107 ? 31.326 -8.542 -18.798 1.00 76.69 107 ALA A N 1
ATOM 888 C CA . ALA A 1 107 ? 32.064 -9.274 -19.824 1.00 76.69 107 ALA A CA 1
ATOM 889 C C . ALA A 1 107 ? 31.169 -9.665 -21.015 1.00 76.69 107 ALA A C 1
ATOM 891 O O . ALA A 1 107 ? 31.542 -9.437 -22.165 1.00 76.69 107 ALA A O 1
ATOM 892 N N . LEU A 1 108 ? 29.962 -10.179 -20.750 1.00 71.62 108 LEU A N 1
ATOM 893 C CA . LEU A 1 108 ? 28.936 -10.452 -21.769 1.00 71.62 108 LEU A CA 1
ATOM 894 C C . LEU A 1 108 ? 28.495 -9.185 -22.521 1.00 71.62 108 LEU A C 1
ATOM 896 O O . LEU A 1 108 ? 28.098 -9.265 -23.684 1.00 71.62 108 LEU A O 1
ATOM 900 N N . MET A 1 109 ? 28.558 -8.023 -21.867 1.00 68.88 109 MET A N 1
ATOM 901 C CA . MET A 1 109 ? 28.291 -6.722 -22.478 1.00 68.88 109 MET A CA 1
ATOM 902 C C . MET A 1 109 ? 29.431 -6.265 -23.388 1.00 68.88 109 MET A C 1
ATOM 904 O O . MET A 1 109 ? 29.154 -5.690 -24.438 1.00 68.88 109 MET A O 1
ATOM 908 N N . ALA A 1 110 ? 30.685 -6.499 -22.995 1.00 75.25 110 ALA A N 1
ATOM 909 C CA . ALA A 1 110 ? 31.865 -6.067 -23.742 1.00 75.25 110 ALA A CA 1
ATOM 910 C C . ALA A 1 110 ? 32.101 -6.863 -25.040 1.00 75.25 110 ALA A C 1
ATOM 912 O O . ALA A 1 110 ? 32.761 -6.353 -25.942 1.00 75.25 110 ALA A O 1
ATOM 913 N N . ASP A 1 111 ? 31.568 -8.085 -25.131 1.00 78.81 111 ASP A N 1
ATOM 914 C CA . ASP A 1 111 ? 31.767 -9.013 -26.257 1.00 78.81 111 ASP A CA 1
ATOM 915 C C . ASP A 1 111 ? 30.528 -9.155 -27.170 1.00 78.81 111 ASP A C 1
ATOM 917 O O . ASP A 1 111 ? 30.368 -10.159 -27.855 1.00 78.81 111 ASP A O 1
ATOM 921 N N . ASP A 1 112 ? 29.585 -8.203 -27.133 1.00 74.75 112 ASP A N 1
ATOM 922 C CA . ASP A 1 112 ? 28.289 -8.266 -27.848 1.00 74.75 112 ASP A CA 1
ATOM 923 C C . ASP A 1 112 ? 27.443 -9.533 -27.553 1.00 74.75 112 ASP A C 1
ATOM 925 O O . ASP A 1 112 ? 26.410 -9.780 -28.187 1.00 74.75 112 ASP A O 1
ATOM 929 N N . GLY A 1 113 ? 27.820 -10.333 -26.550 1.00 75.75 113 GLY A N 1
ATOM 930 C CA . GLY A 1 113 ? 27.152 -11.585 -26.192 1.00 75.75 113 GLY A CA 1
ATOM 931 C C . GLY A 1 113 ? 25.694 -11.372 -25.786 1.00 75.75 113 GLY A C 1
ATOM 932 O O . GLY A 1 113 ? 24.815 -12.131 -26.190 1.00 75.75 113 GLY A O 1
ATOM 933 N N . LEU A 1 114 ? 25.406 -10.275 -25.080 1.00 73.62 114 LEU A N 1
ATOM 934 C CA . LEU A 1 114 ? 24.034 -9.869 -24.755 1.00 73.62 114 LEU A CA 1
ATOM 935 C C . LEU A 1 114 ? 23.209 -9.497 -25.993 1.00 73.62 114 LEU A C 1
ATOM 937 O O . LEU A 1 114 ? 22.028 -9.835 -26.052 1.00 73.62 114 LEU A O 1
ATOM 941 N N . THR A 1 115 ? 23.809 -8.866 -27.006 1.00 75.75 115 THR A N 1
ATOM 942 C CA . THR A 1 115 ? 23.125 -8.581 -28.278 1.00 75.75 115 THR A CA 1
ATOM 943 C C . THR A 1 115 ? 22.731 -9.877 -28.980 1.00 75.75 115 THR A C 1
ATOM 945 O O . THR A 1 115 ? 21.598 -9.994 -29.449 1.00 75.75 115 THR A O 1
ATOM 948 N N . HIS A 1 116 ? 23.617 -10.876 -29.002 1.00 79.00 116 HIS A N 1
ATOM 949 C CA . HIS A 1 116 ? 23.310 -12.186 -29.577 1.00 79.00 116 HIS A CA 1
ATOM 950 C C . HIS A 1 116 ? 22.187 -12.909 -28.825 1.00 79.00 116 HIS A C 1
ATOM 952 O O . HIS A 1 116 ? 21.240 -13.368 -29.462 1.00 79.00 116 HIS A O 1
ATOM 958 N N . MET A 1 117 ? 22.236 -12.920 -27.491 1.00 78.62 117 MET A N 1
ATOM 959 C CA . MET A 1 117 ? 21.216 -13.559 -26.649 1.00 78.62 117 MET A CA 1
ATOM 960 C C . MET A 1 117 ? 19.851 -12.852 -26.694 1.00 78.62 117 MET A C 1
ATOM 962 O O . MET A 1 117 ? 18.814 -13.482 -26.496 1.00 78.62 117 MET A O 1
ATOM 966 N N . MET A 1 118 ? 19.820 -11.538 -26.937 1.00 79.06 118 MET A N 1
ATOM 967 C CA . MET A 1 118 ? 18.568 -10.809 -27.169 1.00 79.06 118 MET A CA 1
ATOM 968 C C . MET A 1 118 ? 18.021 -11.050 -28.582 1.00 79.06 118 MET A C 1
ATOM 970 O O . MET A 1 118 ? 16.808 -11.134 -28.766 1.00 79.06 118 MET A O 1
ATOM 974 N N . ALA A 1 119 ? 18.899 -11.172 -29.582 1.00 78.44 119 ALA A N 1
ATOM 975 C CA . ALA A 1 119 ? 18.512 -11.396 -30.974 1.00 78.44 119 ALA A CA 1
ATOM 976 C C . ALA A 1 119 ? 17.996 -12.820 -31.232 1.00 78.44 119 ALA A C 1
ATOM 978 O O . ALA A 1 119 ? 17.082 -12.999 -32.038 1.00 78.44 119 ALA A O 1
ATOM 979 N N . ASP A 1 120 ? 18.562 -13.825 -30.561 1.00 81.94 120 ASP A N 1
ATOM 980 C CA . ASP A 1 120 ? 18.115 -15.218 -30.661 1.00 81.94 120 ASP A CA 1
ATOM 981 C C . ASP A 1 120 ? 16.950 -15.561 -29.709 1.00 81.94 120 ASP A C 1
ATOM 983 O O . ASP A 1 120 ? 16.357 -16.636 -29.815 1.00 81.94 120 ASP A O 1
ATOM 987 N N . GLY A 1 121 ? 16.580 -14.624 -28.827 1.00 73.62 121 GLY A N 1
ATOM 988 C CA . GLY A 1 121 ? 15.470 -14.755 -27.885 1.00 73.62 121 GLY A CA 1
ATOM 989 C C . GLY A 1 121 ? 15.793 -15.563 -26.627 1.00 73.62 121 GLY A C 1
ATOM 990 O O . GLY A 1 121 ? 14.879 -15.851 -25.852 1.00 73.62 121 GLY A O 1
ATOM 991 N N . SER A 1 122 ? 17.060 -15.914 -26.393 1.00 79.62 122 SER A N 1
ATOM 992 C CA . SER A 1 122 ? 17.513 -16.567 -25.158 1.00 79.62 122 SER A CA 1
ATOM 993 C C . SER A 1 122 ? 17.301 -15.684 -23.928 1.00 79.62 122 SER A C 1
ATOM 995 O O . SER A 1 122 ? 17.068 -16.193 -22.831 1.00 79.62 122 SER A O 1
ATOM 997 N N . ILE A 1 123 ? 17.360 -14.360 -24.105 1.00 75.75 123 ILE A N 1
ATOM 998 C CA . ILE A 1 123 ? 17.049 -13.360 -23.081 1.00 75.75 123 ILE A CA 1
ATOM 999 C C . ILE A 1 123 ? 16.057 -12.345 -23.649 1.00 75.75 123 ILE A C 1
ATOM 1001 O O . ILE A 1 123 ? 16.239 -11.814 -24.741 1.00 75.75 123 ILE A O 1
ATOM 1005 N N . VAL A 1 124 ? 15.033 -12.013 -22.862 1.00 77.38 124 VAL A N 1
ATOM 1006 C CA . VAL A 1 124 ? 14.104 -10.917 -23.155 1.00 77.38 124 VAL A CA 1
ATOM 1007 C C . VAL A 1 124 ? 14.122 -9.949 -21.983 1.00 77.38 124 VAL A C 1
ATOM 1009 O O . VAL A 1 124 ? 13.694 -10.290 -20.882 1.00 77.38 124 VAL A O 1
ATOM 1012 N N . ALA A 1 125 ? 14.607 -8.733 -22.220 1.00 79.50 125 ALA A N 1
ATOM 1013 C CA . ALA A 1 125 ? 14.506 -7.653 -21.249 1.00 79.50 125 ALA A CA 1
ATOM 1014 C C . ALA A 1 125 ? 13.160 -6.943 -21.417 1.00 79.50 125 ALA A C 1
ATOM 1016 O O . ALA A 1 125 ? 12.775 -6.611 -22.537 1.00 79.50 125 ALA A O 1
ATOM 1017 N N . ILE A 1 126 ? 12.446 -6.711 -20.316 1.00 80.75 126 ILE A N 1
ATOM 1018 C CA . ILE A 1 126 ? 11.131 -6.065 -20.313 1.00 80.75 126 ILE A CA 1
ATOM 1019 C C . ILE A 1 126 ? 11.240 -4.753 -19.549 1.00 80.75 126 ILE A C 1
ATOM 1021 O O . ILE A 1 126 ? 11.732 -4.711 -18.425 1.00 80.75 126 ILE A O 1
ATOM 1025 N N . ASP A 1 127 ? 10.761 -3.685 -20.167 1.00 79.69 127 ASP A N 1
ATOM 1026 C CA . ASP A 1 127 ? 10.676 -2.371 -19.557 1.00 79.69 127 ASP A CA 1
ATOM 1027 C C . ASP A 1 127 ? 9.606 -2.359 -18.454 1.00 79.69 127 ASP A C 1
ATOM 1029 O O . ASP A 1 127 ? 8.443 -2.691 -18.696 1.00 79.69 127 ASP A O 1
ATOM 1033 N N . ALA A 1 128 ? 9.992 -1.976 -17.235 1.00 72.94 128 ALA A N 1
ATOM 1034 C CA . ALA A 1 128 ? 9.100 -2.012 -16.077 1.00 72.94 128 ALA A CA 1
ATOM 1035 C C . ALA A 1 128 ? 7.900 -1.051 -16.207 1.00 72.94 128 ALA A C 1
ATOM 1037 O O . ALA A 1 128 ? 6.816 -1.347 -15.700 1.00 72.94 128 ALA A O 1
ATOM 1038 N N . GLU A 1 129 ? 8.062 0.069 -16.921 1.00 74.56 129 GLU A N 1
ATOM 1039 C CA . GLU A 1 129 ? 7.034 1.105 -17.077 1.00 74.56 129 GLU A CA 1
ATOM 1040 C C . GLU A 1 129 ? 6.007 0.735 -18.151 1.00 74.56 129 GLU A C 1
ATOM 1042 O O . GLU A 1 129 ? 4.798 0.869 -17.953 1.00 74.56 129 GLU A O 1
ATOM 1047 N N . THR A 1 130 ? 6.483 0.254 -19.297 1.00 79.31 130 THR A N 1
ATOM 1048 C CA . THR A 1 130 ? 5.652 -0.013 -20.479 1.00 79.31 130 THR A CA 1
ATOM 1049 C C . THR A 1 130 ? 5.238 -1.477 -20.607 1.00 79.31 130 THR A C 1
ATOM 1051 O O . THR A 1 130 ? 4.319 -1.785 -21.367 1.00 79.31 130 THR A O 1
ATOM 1054 N N . ARG A 1 131 ? 5.889 -2.387 -19.864 1.00 76.12 131 ARG A N 1
ATOM 1055 C CA . ARG A 1 131 ? 5.767 -3.853 -19.986 1.00 76.12 131 ARG A CA 1
ATOM 1056 C C . ARG A 1 131 ? 6.041 -4.376 -21.397 1.00 76.12 131 ARG A C 1
ATOM 1058 O O . ARG A 1 131 ? 5.606 -5.471 -21.752 1.00 76.12 131 ARG A O 1
ATOM 1065 N N . GLN A 1 132 ? 6.743 -3.591 -22.207 1.00 81.75 132 GLN A N 1
ATOM 1066 C CA . GLN A 1 132 ? 7.168 -3.972 -23.546 1.00 81.75 132 GLN A CA 1
ATOM 1067 C C . GLN A 1 132 ? 8.608 -4.478 -23.508 1.00 81.75 132 GLN A C 1
ATOM 1069 O O . GLN A 1 132 ? 9.394 -4.089 -22.645 1.00 81.75 132 GLN A O 1
ATOM 1074 N N . GLY A 1 133 ? 8.948 -5.368 -24.440 1.00 79.31 133 GLY A N 1
ATOM 1075 C CA . GLY A 1 133 ? 10.325 -5.820 -24.604 1.00 79.31 133 GLY A CA 1
ATOM 1076 C C . GLY A 1 133 ? 11.229 -4.664 -25.031 1.00 79.31 133 GLY A C 1
ATOM 1077 O O . GLY A 1 133 ? 10.844 -3.860 -25.882 1.00 79.31 133 GLY A O 1
ATOM 1078 N N . LEU A 1 134 ? 12.427 -4.585 -24.458 1.00 80.62 134 LEU A N 1
ATOM 1079 C CA . LEU A 1 134 ? 13.461 -3.665 -24.921 1.00 80.62 134 LEU A CA 1
ATOM 1080 C C . LEU A 1 134 ? 13.951 -4.101 -26.304 1.00 80.62 134 LEU A C 1
ATOM 1082 O O . LEU A 1 134 ? 14.133 -5.288 -26.570 1.00 80.62 134 LEU A O 1
ATOM 1086 N N . ALA A 1 135 ? 14.173 -3.129 -27.185 1.00 75.06 135 ALA A N 1
ATOM 1087 C CA . ALA A 1 135 ? 14.484 -3.384 -28.587 1.00 75.06 135 ALA A CA 1
ATOM 1088 C C . ALA A 1 135 ? 15.950 -3.777 -28.825 1.00 75.06 135 ALA A C 1
ATOM 1090 O O . ALA A 1 135 ? 16.255 -4.376 -29.853 1.00 75.06 135 ALA A O 1
ATOM 1091 N N . ASN A 1 136 ? 16.865 -3.394 -27.927 1.00 76.56 136 ASN A N 1
ATOM 1092 C CA . ASN A 1 136 ? 18.298 -3.651 -28.075 1.00 76.56 136 ASN A CA 1
ATOM 1093 C C . ASN A 1 136 ? 19.072 -3.528 -26.750 1.00 76.56 136 ASN A C 1
ATOM 1095 O O . ASN A 1 136 ? 18.563 -3.026 -25.744 1.00 76.56 136 ASN A O 1
ATOM 1099 N N . GLN A 1 137 ? 20.339 -3.952 -26.789 1.00 76.38 137 GLN A N 1
ATOM 1100 C CA . GLN A 1 137 ? 21.280 -3.883 -25.669 1.00 76.38 137 GLN A CA 1
ATOM 1101 C C . GLN A 1 137 ? 21.529 -2.441 -25.188 1.00 76.38 137 GLN A C 1
ATOM 1103 O O . GLN A 1 137 ? 21.709 -2.226 -23.992 1.00 76.38 137 GLN A O 1
ATOM 1108 N N . GLN A 1 138 ? 21.497 -1.432 -26.071 1.00 78.88 138 GLN A N 1
ATOM 1109 C CA . GLN A 1 138 ? 21.715 -0.037 -25.660 1.00 78.88 138 GLN A CA 1
ATOM 1110 C C . GLN A 1 138 ? 20.595 0.482 -24.745 1.00 78.88 138 GLN A C 1
ATOM 1112 O O . GLN A 1 138 ? 20.865 1.195 -23.779 1.00 78.88 138 GLN A O 1
ATOM 1117 N N . GLN A 1 139 ? 19.341 0.109 -25.016 1.00 77.06 139 GLN A N 1
ATOM 1118 C CA . GLN A 1 139 ? 18.208 0.462 -24.158 1.00 77.06 139 GLN A CA 1
ATOM 1119 C C . GLN A 1 139 ? 18.315 -0.201 -22.782 1.00 77.06 139 GLN A C 1
ATOM 1121 O O . GLN A 1 139 ? 18.072 0.456 -21.772 1.00 77.06 139 GLN A O 1
ATOM 1126 N N . LEU A 1 140 ? 18.730 -1.471 -22.736 1.00 77.00 140 LEU A N 1
ATOM 1127 C CA . LEU A 1 140 ? 18.995 -2.176 -21.480 1.00 77.00 140 LEU A CA 1
ATOM 1128 C C . LEU A 1 140 ? 20.086 -1.465 -20.663 1.00 77.00 140 LEU A C 1
ATOM 1130 O O . LEU A 1 140 ? 19.893 -1.203 -19.478 1.00 77.00 140 LEU A O 1
ATOM 1134 N N . PHE A 1 141 ? 21.187 -1.077 -21.312 1.00 75.00 141 PHE A N 1
ATOM 1135 C CA . PHE A 1 141 ? 22.305 -0.386 -20.668 1.00 75.00 141 PHE A CA 1
ATOM 1136 C C . PHE A 1 141 ? 21.905 0.962 -20.059 1.00 75.00 141 PHE A C 1
ATOM 1138 O O . PHE A 1 141 ? 22.276 1.270 -18.924 1.00 75.00 141 PHE A O 1
ATOM 1145 N N . SER A 1 142 ? 21.121 1.755 -20.796 1.00 79.56 142 SER A N 1
ATOM 1146 C CA . SER A 1 142 ? 20.610 3.029 -20.287 1.00 79.56 142 SER A CA 1
ATOM 1147 C C . SER A 1 142 ? 19.795 2.808 -19.014 1.00 79.56 142 SER A C 1
ATOM 1149 O O . SER A 1 142 ? 20.061 3.449 -18.004 1.00 79.56 142 SER A O 1
ATOM 1151 N N . ARG A 1 143 ? 18.869 1.837 -19.023 1.00 78.00 143 ARG A N 1
ATOM 1152 C CA . ARG A 1 143 ? 18.004 1.542 -17.869 1.00 78.00 143 ARG A CA 1
ATOM 1153 C C . ARG A 1 143 ? 18.787 1.026 -16.655 1.00 78.00 143 ARG A C 1
ATOM 1155 O O . ARG A 1 143 ? 18.475 1.420 -15.536 1.00 78.00 143 ARG A O 1
ATOM 1162 N N . MET A 1 144 ? 19.811 0.192 -16.858 1.00 76.50 144 MET A N 1
ATOM 1163 C CA . MET A 1 144 ? 20.686 -0.277 -15.771 1.00 76.50 144 MET A CA 1
ATOM 1164 C C . MET A 1 144 ? 21.502 0.866 -15.156 1.00 76.50 144 MET A C 1
ATOM 1166 O O . MET A 1 144 ? 21.606 0.966 -13.935 1.00 76.50 144 MET A O 1
ATOM 1170 N N . THR A 1 145 ? 22.047 1.749 -15.995 1.00 78.12 145 THR A N 1
ATOM 1171 C CA . THR A 1 145 ? 22.824 2.907 -15.533 1.00 78.12 145 THR A CA 1
ATOM 1172 C C . THR A 1 145 ? 21.950 3.889 -14.755 1.00 78.12 145 THR A C 1
ATOM 1174 O O . THR A 1 145 ? 22.348 4.356 -13.688 1.00 78.12 145 THR A O 1
ATOM 1177 N N . ASP A 1 146 ? 20.739 4.162 -15.248 1.00 79.31 146 ASP A N 1
ATOM 1178 C CA . ASP A 1 146 ? 19.770 5.033 -14.576 1.00 79.31 146 ASP A CA 1
ATOM 1179 C C . ASP A 1 146 ? 19.361 4.474 -13.202 1.00 79.31 146 ASP A C 1
ATOM 1181 O O . ASP A 1 146 ? 19.251 5.224 -12.229 1.00 79.31 146 ASP A O 1
ATOM 1185 N N . PHE A 1 147 ? 19.188 3.151 -13.102 1.00 77.06 147 PHE A N 1
ATOM 1186 C CA . PHE A 1 147 ? 18.901 2.468 -11.841 1.00 77.06 147 PHE A CA 1
ATOM 1187 C C . PHE A 1 147 ? 20.053 2.610 -10.837 1.00 77.06 147 PHE A C 1
ATOM 1189 O O . PHE A 1 147 ? 19.835 3.056 -9.711 1.00 77.06 147 PHE A O 1
ATOM 1196 N N . GLU A 1 148 ? 21.285 2.291 -11.242 1.00 75.00 148 GLU A N 1
ATOM 1197 C CA . GLU A 1 148 ? 22.466 2.390 -10.374 1.00 75.00 148 GLU A CA 1
ATOM 1198 C C . GLU A 1 148 ? 22.728 3.828 -9.906 1.00 75.00 148 GLU A C 1
ATOM 1200 O O . GLU A 1 148 ? 23.041 4.053 -8.738 1.00 75.00 148 GLU A O 1
ATOM 1205 N N . ALA A 1 149 ? 22.516 4.821 -10.773 1.00 78.62 149 ALA A N 1
ATOM 1206 C CA . ALA A 1 149 ? 22.642 6.230 -10.407 1.00 78.62 149 ALA A CA 1
ATOM 1207 C C . ALA A 1 149 ? 21.536 6.712 -9.444 1.00 78.62 149 ALA A C 1
ATOM 1209 O O . ALA A 1 149 ? 21.732 7.680 -8.703 1.00 78.62 149 ALA A O 1
ATOM 1210 N N . GLY A 1 150 ? 20.359 6.078 -9.474 1.00 72.88 150 GLY A N 1
ATOM 1211 C CA . GLY A 1 150 ? 19.170 6.509 -8.737 1.00 72.88 150 GLY A CA 1
ATOM 1212 C C . GLY A 1 150 ? 18.913 5.782 -7.416 1.00 72.88 150 GLY A C 1
ATOM 1213 O O . GLY A 1 150 ? 18.310 6.376 -6.518 1.00 72.88 150 GLY A O 1
ATOM 1214 N N . LYS A 1 151 ? 19.355 4.528 -7.272 1.00 76.88 151 LYS A N 1
ATOM 1215 C CA . LYS A 1 151 ? 18.921 3.627 -6.187 1.00 76.88 151 LYS A CA 1
ATOM 1216 C C . LYS A 1 151 ? 19.299 4.094 -4.779 1.00 76.88 151 LYS A C 1
ATOM 1218 O O . LYS A 1 151 ? 18.472 4.028 -3.867 1.00 76.88 151 LYS A O 1
ATOM 1223 N N . ASP A 1 152 ? 20.507 4.628 -4.597 1.00 75.75 152 ASP A N 1
ATOM 1224 C CA . ASP A 1 152 ? 20.993 5.041 -3.274 1.00 75.75 152 ASP A CA 1
ATOM 1225 C C . ASP A 1 152 ? 20.248 6.295 -2.812 1.00 75.75 152 ASP A C 1
ATOM 1227 O O . ASP A 1 152 ? 19.737 6.358 -1.694 1.00 75.75 152 ASP A O 1
ATOM 1231 N N . LYS A 1 153 ? 20.076 7.257 -3.727 1.00 78.44 153 LYS A N 1
ATOM 1232 C CA . LYS A 1 153 ? 19.286 8.469 -3.496 1.00 78.44 153 LYS A CA 1
ATOM 1233 C C . LYS A 1 153 ? 17.814 8.145 -3.243 1.00 78.44 153 LYS A C 1
ATOM 1235 O O . LYS A 1 153 ? 17.167 8.798 -2.430 1.00 78.44 153 LYS A O 1
ATOM 1240 N N . PHE A 1 154 ? 17.266 7.156 -3.944 1.00 74.81 154 PHE A N 1
ATOM 1241 C CA . PHE A 1 154 ? 15.895 6.703 -3.741 1.00 74.81 154 PHE A CA 1
ATOM 1242 C C . PHE A 1 154 ? 15.715 6.077 -2.351 1.00 74.81 154 PHE A C 1
ATOM 1244 O O . PHE A 1 154 ? 14.812 6.472 -1.615 1.00 74.81 154 PHE A O 1
ATOM 1251 N N . THR A 1 155 ? 16.628 5.192 -1.950 1.00 72.25 155 THR A N 1
ATOM 1252 C CA . THR A 1 155 ? 16.642 4.571 -0.617 1.00 72.25 155 THR A CA 1
ATOM 1253 C C . THR A 1 155 ? 16.796 5.617 0.487 1.00 72.25 155 THR A C 1
ATOM 1255 O O . THR A 1 155 ? 16.066 5.594 1.478 1.00 72.25 155 THR A O 1
ATOM 1258 N N . GLU A 1 156 ? 17.696 6.585 0.304 1.00 76.81 156 GLU A N 1
ATOM 1259 C CA . GLU A 1 156 ? 17.874 7.704 1.227 1.00 76.81 156 GLU A CA 1
ATOM 1260 C C . GLU A 1 156 ? 16.599 8.550 1.342 1.00 76.81 156 GLU A C 1
ATOM 1262 O O . GLU A 1 156 ? 16.178 8.875 2.449 1.00 76.81 156 GLU A O 1
ATOM 1267 N N . ASN A 1 157 ? 15.932 8.862 0.228 1.00 76.69 157 ASN A N 1
ATOM 1268 C CA . ASN A 1 157 ? 14.676 9.612 0.249 1.00 76.69 157 ASN A CA 1
ATOM 1269 C C . ASN A 1 157 ? 13.561 8.858 0.982 1.00 76.69 157 ASN A C 1
ATOM 1271 O O . ASN A 1 157 ? 12.830 9.474 1.756 1.00 76.69 157 ASN A O 1
ATOM 1275 N N . VAL A 1 158 ? 13.431 7.544 0.773 1.00 69.69 158 VAL A N 1
ATOM 1276 C CA . VAL A 1 158 ? 12.444 6.719 1.486 1.00 69.69 158 VAL A CA 1
ATOM 1277 C C . VAL A 1 158 ? 12.750 6.697 2.985 1.00 69.69 158 VAL A C 1
ATOM 1279 O O . VAL A 1 158 ? 11.865 6.993 3.782 1.00 69.69 158 VAL A O 1
ATOM 1282 N N . ASN A 1 159 ? 14.006 6.466 3.374 1.00 67.56 159 ASN A N 1
ATOM 1283 C CA . ASN A 1 159 ? 14.425 6.476 4.781 1.00 67.56 159 ASN A CA 1
ATOM 1284 C C . ASN A 1 159 ? 14.280 7.859 5.443 1.00 67.56 159 ASN A C 1
ATOM 1286 O O . ASN A 1 159 ? 13.997 7.955 6.636 1.00 67.56 159 ASN A O 1
ATOM 1290 N N . ASN A 1 160 ? 14.460 8.938 4.678 1.00 68.62 160 ASN A N 1
ATOM 1291 C CA . ASN A 1 160 ? 14.296 10.314 5.146 1.00 68.62 160 ASN A CA 1
ATOM 1292 C C . ASN A 1 160 ? 12.836 10.781 5.145 1.00 68.62 160 ASN A C 1
ATOM 1294 O O . ASN A 1 160 ? 12.531 11.819 5.744 1.00 68.62 160 ASN A O 1
ATOM 1298 N N . THR A 1 161 ? 11.929 10.038 4.504 1.00 63.03 161 THR A N 1
ATOM 1299 C CA . THR A 1 161 ? 10.490 10.298 4.559 1.00 63.03 161 THR A CA 1
ATOM 1300 C C . THR A 1 161 ? 9.985 9.873 5.930 1.00 63.03 161 THR A C 1
ATOM 1302 O O . THR A 1 161 ? 9.424 8.799 6.113 1.00 63.03 161 THR A O 1
ATOM 1305 N N . LYS A 1 162 ? 10.207 10.742 6.920 1.00 53.34 162 LYS A N 1
ATOM 1306 C CA . LYS A 1 162 ? 9.680 10.571 8.269 1.00 53.34 162 LYS A CA 1
ATOM 1307 C C . LYS A 1 162 ? 8.163 10.550 8.203 1.00 53.34 162 LYS A C 1
ATOM 1309 O O . LYS A 1 162 ? 7.529 11.560 7.892 1.00 53.34 162 LYS A O 1
ATOM 1314 N N . THR A 1 163 ? 7.586 9.414 8.548 1.00 54.69 163 THR A N 1
ATOM 1315 C CA . THR A 1 163 ? 6.170 9.352 8.897 1.00 54.69 163 THR A CA 1
ATOM 1316 C C . THR A 1 163 ? 6.013 9.741 10.373 1.00 54.69 163 THR A C 1
ATOM 1318 O O . THR A 1 163 ? 6.977 9.691 11.143 1.00 54.69 163 THR A O 1
ATOM 1321 N N . GLY A 1 164 ? 4.815 10.152 10.810 1.00 48.59 164 GLY A N 1
ATOM 1322 C CA . GLY A 1 164 ? 4.545 10.418 12.240 1.00 48.59 164 GLY A CA 1
ATOM 1323 C C . GLY A 1 164 ? 4.957 9.251 13.155 1.00 48.59 164 GLY A C 1
ATOM 1324 O O . GLY A 1 164 ? 5.409 9.467 14.282 1.00 48.59 164 GLY A O 1
ATOM 1325 N N . LEU A 1 165 ? 4.957 8.042 12.584 1.00 51.91 165 LEU A N 1
ATOM 1326 C CA . LEU A 1 165 ? 5.327 6.764 13.185 1.00 51.91 165 LEU A CA 1
ATOM 1327 C C . LEU A 1 165 ? 6.822 6.657 13.543 1.00 51.91 165 LEU A C 1
ATOM 1329 O O . LEU A 1 165 ? 7.169 5.946 14.487 1.00 51.91 165 LEU A O 1
ATOM 1333 N N . ASP A 1 166 ? 7.709 7.381 12.850 1.00 48.66 166 ASP A N 1
ATOM 1334 C CA . ASP A 1 166 ? 9.161 7.352 13.099 1.00 48.66 166 ASP A CA 1
ATOM 1335 C C . ASP A 1 166 ? 9.582 8.238 14.280 1.00 48.66 166 ASP A C 1
ATOM 1337 O O . ASP A 1 166 ? 10.647 8.054 14.871 1.00 48.66 166 ASP A O 1
ATOM 1341 N N . SER A 1 167 ? 8.734 9.193 14.669 1.00 45.66 167 SER A N 1
ATOM 1342 C CA . SER A 1 167 ? 9.074 10.232 15.653 1.00 45.66 167 SER A CA 1
ATOM 1343 C C . SER A 1 167 ? 9.059 9.747 17.110 1.00 45.66 167 SER A C 1
ATOM 1345 O O . SER A 1 167 ? 9.417 10.511 18.004 1.00 45.66 167 SER A O 1
ATOM 1347 N N . LYS A 1 168 ? 8.638 8.499 17.372 1.00 44.12 168 LYS A N 1
ATOM 1348 C CA . LYS A 1 168 ? 8.501 7.933 18.731 1.00 44.12 168 LYS A CA 1
ATOM 1349 C C . LYS A 1 168 ? 9.508 6.837 19.074 1.00 44.12 168 LYS A C 1
ATOM 1351 O O . LYS A 1 168 ? 9.418 6.249 20.149 1.00 44.12 168 LYS A O 1
ATOM 1356 N N . ARG A 1 169 ? 10.488 6.556 18.209 1.00 46.03 169 ARG A N 1
ATOM 1357 C CA . ARG A 1 169 ? 11.680 5.813 18.637 1.00 46.03 169 ARG A CA 1
ATOM 1358 C C . ARG A 1 169 ? 12.616 6.773 19.366 1.00 46.03 169 ARG A C 1
ATOM 1360 O O . ARG A 1 169 ? 13.530 7.273 18.734 1.00 46.03 169 ARG A O 1
ATOM 1367 N N . HIS A 1 170 ? 12.353 7.034 20.648 1.00 35.09 170 HIS A N 1
ATOM 1368 C CA . HIS A 1 170 ? 13.342 7.336 21.695 1.00 35.09 170 HIS A CA 1
ATOM 1369 C C . HIS A 1 170 ? 12.682 7.315 23.075 1.00 35.09 170 HIS A C 1
ATOM 1371 O O . HIS A 1 170 ? 11.646 7.993 23.248 1.00 35.09 170 HIS A O 1
#

Sequence (170 aa):
IFYRTLESRKPGLEGRWFQVKGESQADAFLRRLKADDLHRPVYEEYVAELKERWANRKELSEAEVMPKLLDVEGKYRKECIDFDTLVMSMNEEVSSEVKEKAPEYEALMADDGLTHMMADGSIVAIDAETRQGLANQQQLFSRMTDFEAGKDKFTENVNNTKTGLDSKRH

Foldseek 3Di:
DVVVVLQVCLVVAVRHSFHHPPDDNLRSVLVPPDPPPPCSVVSVVVVVVVVVCVVVDDDDDPVVVVVVVVVVVLVVLVVVVLVVLLCCLPPVVNVVVCVVCVVVVVVCLVVCVVQVCVVVVVDWDADSNPRHTDPGPVSVVVVVVVSVVCSVVSNVVVVVPDDPSNPPPD

pLDDT: mean 80.19, std 11.79, range [35.09, 95.06]

=== Feature glossary ===
Feature key, reading from the visual/contextual features back to the raw sequence:

Rendered structure images. Structure images are PyMOL renders from six orthogonal camera directions. Cartoon representation draws helices as coils and strands as arrows; sticks shows the backbone as bonds; surface shows the solvent-excluded envelope. Rainbow coloring maps sequence position to hue (blue→red, N→C); chain coloring assigns a distinct color per polypeptide.

Contact-map, Ramachandran, and PAE plots. Three diagnostic plots accompany the record. The Cα contact map visualizes the tertiary structure as a 2D adjacency matrix (8 Å cutoff, sequence-local contacts suppressed). The Ramachandran plot shows the distribution of backbone (φ, ψ) torsions, with points in the α and β basins reflecting secondary structure content. The PAE plot shows AlphaFold's inter-residue confidence as a color matrix.

InterPro / GO / CATH / organism. The annotation block draws on four external resources. InterPro: which protein families and domains the sequence belongs to. GO: standardized terms for what the protein does, what process it participates in, and where in the cell it acts. CATH: which structural fold it has in the CATH hierarchy. Organism: the species of origin.

Nearest PDB structures. Structural nearest neighbors (via Foldseek easy-search vs the PDB). Reported per hit: target PDB id, E-value, and alignment TM-score. A TM-score above ~0.5 is the conventional threshold for 'same fold'.

Predicted aligned error. Predicted aligned error is AlphaFold's pairwise confidence. Unlike pLDDT (per-residue), PAE is per-residue-pair and captures whether two parts of the structure are correctly placed relative to each other. Units are ångströms of expected positional error.

Solvent-accessible surface area. SASA measures how much of the protein is reachable by solvent. It is computed by rolling a water-sized probe over the atomic surface and summing the exposed area (Å²). Per-residue SASA distinguishes core (buried, low SASA) from surface (exposed, high SASA) residues; total SASA is a whole-molecule size measure.

B-factor. Crystallographic B-factors measure how much each atom's electron density is smeared out, in Å². They rise in mobile loops and surface residues and fall in the buried interior. In AlphaFold models this column is repurposed to hold pLDDT instead.

pLDDT. For AlphaFold models, the B-factor field carries pLDDT — the model's own estimate of local accuracy on a 0–100 scale. Regions with pLDDT<50 should be treated as essentially unmodeled; they often correspond to intrinsically disordered segments.

Backbone torsions (φ/ψ). φ (phi) and ψ (psi) are the two rotatable backbone dihedrals per residue: φ is the C(i-1)–N–Cα–C torsion, ψ is the N–Cα–C–N(i+1) torsion, both in degrees on (−180°, 180°]. α-helical residues cluster near (−60°, −45°); β-strand residues near (−120°, +130°). A Ramachandran plot is simply a scatter of (φ, ψ) for every residue.

Radius of gyration, Cα contacts, bounding box. Radius of gyration (Rg) is the root-mean-square distance of Cα atoms from their centroid — a single number for overall size and compactness. A globular domain of N residues has Rg ≈ 2.2·N^0.38 Å; an extended or disordered chain has a much larger Rg. The Cα contact count is the number of residue pairs whose Cα atoms are within 8 Å and are more than four positions apart in sequence — a standard proxy for tertiary packing density. The bounding box is the smallest axis-aligned box enclosing all Cα atoms.

Secondary structure (3-state, P-SEA). Three-state secondary structure (P-SEA) collapses the eight DSSP classes into helix (a), strand (b), and coil (c). P-SEA assigns these from Cα geometry alone — distances and angles — without requiring backbone oxygens, so it works on any Cα trace.

Secondary structure (8-state, DSSP). Secondary structure is the local, repeating backbone conformation. DSSP classifies it into eight states by reading the hydrogen-bond network: three helix types (H, G, I), two β types (E, B), two non-regular types (T, S), and unstructured coil (-).

Foldseek 3Di. The Foldseek 3Di string encodes local tertiary geometry as a 20-letter alphabet — one character per residue — derived from the relative positions of nearby Cα atoms. Unlike the amino-acid sequence, 3Di is a direct function of the 3D structure, so two proteins with the same fold have similar 3Di strings even at low sequence identity.

mmCIF coordinates. Structure coordinates are given as an mmCIF _atom_site loop: one row per atom with element, residue name, chain id, sequence number, and x/y/z position in Å. Only the four main-chain atoms per residue are included here; side chains are omitted to keep the record compact.

Sequence. This is the polypeptide sequence — one letter per residue, N-terminus first. Length ranges from a few dozen residues for small domains to over a thousand for large multi-domain proteins.